Protein AF-A0A7G1KW88-F1 (afdb_monomer_lite)

Structure (mmCIF, N/CA/C/O backbone):
data_AF-A0A7G1KW88-F1
#
_entry.id   AF-A0A7G1KW88-F1
#
loop_
_atom_site.group_PDB
_atom_site.id
_atom_site.type_symbol
_atom_site.label_atom_id
_atom_site.label_alt_id
_atom_site.label_comp_id
_atom_site.label_asym_id
_atom_site.label_entity_id
_atom_site.label_seq_id
_atom_site.pdbx_PDB_ins_code
_atom_site.Cartn_x
_atom_site.Cartn_y
_atom_site.Cartn_z
_atom_site.occupancy
_atom_site.B_iso_or_equiv
_atom_site.auth_seq_id
_atom_site.auth_comp_id
_atom_site.auth_asym_id
_atom_site.auth_atom_id
_atom_site.pdbx_PDB_model_num
ATOM 1 N N . MET A 1 1 ? -28.824 -5.930 25.799 1.00 41.22 1 MET A N 1
ATOM 2 C CA . MET A 1 1 ? -27.364 -6.162 25.757 1.00 41.22 1 MET A CA 1
ATOM 3 C C . MET A 1 1 ? -27.045 -7.126 24.620 1.00 41.22 1 MET A C 1
ATOM 5 O O . MET A 1 1 ? -27.162 -8.314 24.848 1.00 41.22 1 MET A O 1
ATOM 9 N N . THR A 1 2 ? -26.682 -6.634 23.429 1.00 39.41 2 THR A N 1
ATOM 10 C CA . THR A 1 2 ? -25.971 -7.389 22.362 1.00 39.41 2 THR A CA 1
ATOM 11 C C . THR A 1 2 ? -25.375 -6.387 21.356 1.00 39.41 2 THR A C 1
ATOM 13 O O . THR A 1 2 ? -25.730 -6.373 20.182 1.00 39.41 2 THR A O 1
ATOM 16 N N . ALA A 1 3 ? -24.520 -5.472 21.824 1.00 47.75 3 ALA A N 1
ATOM 17 C CA . ALA A 1 3 ? -23.740 -4.595 20.936 1.00 47.75 3 ALA A CA 1
ATOM 18 C C . ALA A 1 3 ? -22.392 -5.232 20.540 1.00 47.75 3 ALA A C 1
ATOM 20 O O . ALA A 1 3 ? -21.809 -4.866 19.529 1.00 47.75 3 ALA A O 1
ATOM 21 N N . THR A 1 4 ? -21.937 -6.235 21.296 1.00 52.00 4 THR A N 1
ATOM 22 C CA . THR A 1 4 ? -20.601 -6.837 21.180 1.00 52.00 4 THR A CA 1
ATOM 23 C C . THR A 1 4 ? -20.419 -7.742 19.953 1.00 52.00 4 THR A C 1
ATOM 25 O O . THR A 1 4 ? -19.294 -7.949 19.519 1.00 52.00 4 THR A O 1
ATOM 28 N N . GLY A 1 5 ? -21.505 -8.276 19.375 1.00 50.84 5 GLY A N 1
ATOM 29 C CA . GLY A 1 5 ? -21.437 -9.129 18.176 1.00 50.84 5 GLY A CA 1
ATOM 30 C C . GLY A 1 5 ? -21.226 -8.343 16.878 1.00 50.84 5 GLY A C 1
ATOM 31 O O . GLY A 1 5 ? -20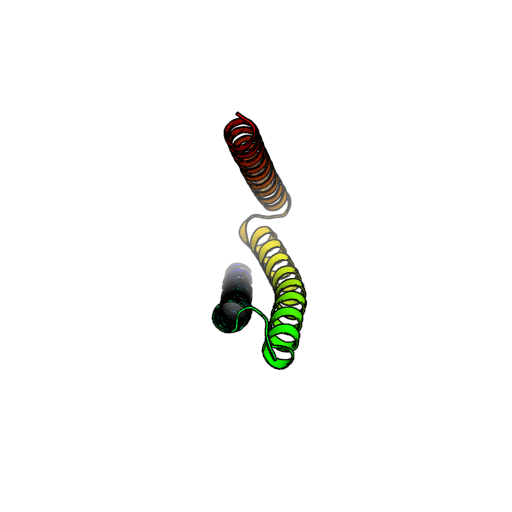.408 -8.727 16.054 1.00 50.84 5 GLY A O 1
ATOM 32 N N . LYS A 1 6 ? -21.889 -7.185 16.733 1.00 57.06 6 LYS A N 1
ATOM 33 C CA . LYS A 1 6 ? -21.794 -6.351 15.520 1.00 57.06 6 LYS A CA 1
ATOM 34 C C . LYS A 1 6 ? -20.400 -5.759 15.303 1.00 57.06 6 LYS A C 1
ATOM 36 O O . LYS A 1 6 ? -19.960 -5.670 14.166 1.00 57.06 6 LYS A O 1
ATOM 41 N N . SER A 1 7 ? -19.704 -5.391 16.380 1.00 68.06 7 SER A N 1
ATOM 42 C CA . SER A 1 7 ? -18.343 -4.851 16.290 1.00 68.06 7 SER A CA 1
ATOM 43 C C . SER A 1 7 ? -17.313 -5.911 15.891 1.00 68.06 7 SER A C 1
ATOM 45 O O . SER A 1 7 ? -16.335 -5.584 15.233 1.00 68.06 7 SER A O 1
ATOM 47 N N . GLY A 1 8 ? -17.515 -7.177 16.276 1.00 79.31 8 GLY A N 1
ATOM 48 C CA . GLY A 1 8 ? -16.611 -8.272 15.908 1.00 79.31 8 GLY A CA 1
ATOM 49 C C . GLY A 1 8 ? -16.668 -8.594 14.415 1.00 79.31 8 GLY A C 1
ATOM 50 O O . GLY A 1 8 ? -15.626 -8.698 13.770 1.00 79.31 8 GLY A O 1
ATOM 51 N N . ASP A 1 9 ? -17.880 -8.666 13.864 1.00 88.38 9 ASP A N 1
ATOM 52 C CA . ASP A 1 9 ? -18.100 -8.929 12.438 1.00 88.38 9 ASP A CA 1
ATOM 53 C C . ASP A 1 9 ? -17.595 -7.773 11.559 1.00 88.38 9 ASP A C 1
ATOM 55 O O . ASP A 1 9 ? -16.988 -8.000 10.513 1.00 88.38 9 ASP A O 1
ATOM 59 N N . GLU A 1 10 ? -17.786 -6.526 12.001 1.00 90.88 10 GLU A N 1
ATOM 60 C CA . GLU A 1 10 ? -17.286 -5.338 11.300 1.00 90.88 10 GLU A CA 1
ATOM 61 C C . GLU A 1 10 ? -15.750 -5.275 11.287 1.00 90.88 10 GLU A C 1
ATOM 63 O O . GLU A 1 10 ? -15.152 -5.003 10.246 1.00 90.88 10 GLU A O 1
ATOM 68 N N . VAL A 1 11 ? -15.098 -5.587 12.414 1.00 93.31 11 VAL A N 1
ATOM 69 C CA . VAL A 1 11 ? -13.630 -5.666 12.491 1.00 93.31 11 VAL A CA 1
ATOM 70 C C . VAL A 1 11 ? -13.094 -6.749 11.557 1.00 93.31 11 VAL A C 1
ATOM 72 O O . VAL A 1 11 ? -12.157 -6.483 10.807 1.00 93.31 11 VAL A O 1
ATOM 75 N N . ALA A 1 12 ? -13.700 -7.940 11.554 1.00 94.88 12 ALA A N 1
ATOM 76 C CA . ALA A 1 12 ? -13.277 -9.033 10.681 1.00 94.88 12 ALA A CA 1
ATOM 77 C C . ALA A 1 12 ? -13.437 -8.681 9.191 1.00 94.88 12 ALA A C 1
ATOM 79 O O . ALA A 1 12 ? -12.557 -8.984 8.385 1.00 94.88 12 ALA A O 1
ATOM 80 N N . ALA A 1 13 ? -14.529 -8.005 8.822 1.00 95.25 13 ALA A N 1
ATOM 81 C CA . ALA A 1 13 ? -14.759 -7.559 7.450 1.00 95.25 13 ALA A CA 1
ATOM 82 C C . ALA A 1 13 ? -13.727 -6.513 6.996 1.00 95.25 13 ALA A C 1
ATOM 84 O O . ALA A 1 13 ? -13.181 -6.630 5.899 1.00 95.25 13 ALA A O 1
ATOM 85 N N . LEU A 1 14 ? -13.421 -5.524 7.843 1.00 95.31 14 LEU A N 1
ATOM 86 C CA . LEU A 1 14 ? -12.412 -4.500 7.553 1.00 95.31 14 LEU A CA 1
ATOM 87 C C . LEU A 1 14 ? -10.997 -5.087 7.474 1.00 95.31 14 LEU A C 1
ATOM 89 O O . LEU A 1 14 ? -10.209 -4.679 6.623 1.00 95.31 14 LEU A O 1
ATOM 93 N N . GLU A 1 15 ? -10.673 -6.061 8.327 1.00 95.75 15 GLU A N 1
ATOM 94 C CA . GLU A 1 15 ? -9.392 -6.769 8.283 1.00 95.75 15 GLU A CA 1
ATOM 95 C C . GLU A 1 15 ? -9.245 -7.584 6.990 1.00 95.75 15 GLU A C 1
ATOM 97 O O . GLU A 1 15 ? -8.213 -7.495 6.325 1.00 95.75 15 GLU A O 1
ATOM 102 N N . ALA A 1 16 ? -10.297 -8.292 6.569 1.00 97.38 16 ALA A N 1
ATOM 103 C CA . ALA A 1 16 ? -10.309 -9.010 5.296 1.00 97.38 16 ALA A CA 1
ATOM 104 C C . ALA A 1 16 ? -10.218 -8.064 4.082 1.00 97.38 16 ALA A C 1
ATOM 106 O O . ALA A 1 16 ? -9.512 -8.362 3.116 1.00 97.38 16 ALA A O 1
ATOM 107 N N . GLU A 1 17 ? -10.902 -6.913 4.118 1.00 97.62 17 GLU A N 1
ATOM 108 C CA . GLU A 1 17 ? -10.804 -5.881 3.078 1.00 97.62 17 GLU A CA 1
ATOM 109 C C . GLU A 1 17 ? -9.370 -5.350 2.968 1.00 97.62 17 GLU A C 1
ATOM 111 O O . GLU A 1 17 ? -8.817 -5.322 1.866 1.00 97.62 17 GLU A O 1
ATOM 116 N N . TYR A 1 18 ? -8.759 -4.992 4.100 1.00 96.75 18 TYR A N 1
ATOM 117 C CA . TYR A 1 18 ? -7.380 -4.515 4.163 1.00 96.75 18 TYR A CA 1
ATOM 118 C C . TYR A 1 18 ? -6.395 -5.554 3.613 1.00 96.75 18 TYR A C 1
ATOM 120 O O . TYR A 1 18 ? -5.627 -5.238 2.708 1.00 96.75 18 TYR A O 1
ATOM 128 N N . GLN A 1 19 ? -6.461 -6.804 4.083 1.00 96.94 19 GLN A N 1
ATOM 129 C CA . GLN A 1 19 ? -5.575 -7.884 3.628 1.00 96.94 19 GLN A CA 1
ATOM 130 C C . GLN A 1 19 ? -5.717 -8.162 2.128 1.00 96.94 19 GLN A C 1
ATOM 132 O O . GLN A 1 19 ? -4.726 -8.387 1.436 1.00 96.94 19 GLN A O 1
ATOM 137 N N . ARG A 1 20 ? -6.943 -8.116 1.595 1.00 98.31 20 ARG A N 1
ATOM 138 C CA . ARG A 1 20 ? -7.180 -8.278 0.156 1.00 98.31 20 ARG A CA 1
ATOM 139 C C . ARG A 1 20 ? -6.546 -7.141 -0.645 1.00 98.31 20 ARG A C 1
ATOM 141 O O . ARG A 1 20 ? -5.953 -7.401 -1.688 1.00 98.31 20 ARG A O 1
ATOM 148 N N . LEU A 1 21 ? -6.692 -5.895 -0.194 1.00 97.94 21 LEU A N 1
ATOM 149 C CA . LEU A 1 21 ? -6.107 -4.735 -0.871 1.00 97.94 21 LEU A CA 1
ATOM 150 C C . LEU A 1 21 ? -4.576 -4.750 -0.796 1.00 97.94 21 LEU A C 1
ATOM 152 O O . LEU A 1 21 ? -3.928 -4.436 -1.789 1.00 97.94 21 LEU A O 1
ATOM 156 N N . ASP A 1 22 ? -4.006 -5.167 0.334 1.00 95.38 22 ASP A N 1
ATOM 157 C CA . ASP A 1 22 ? -2.561 -5.345 0.515 1.00 95.38 22 ASP A CA 1
ATOM 158 C C . ASP A 1 22 ? -2.001 -6.415 -0.439 1.00 95.38 22 ASP A C 1
ATOM 160 O O . ASP A 1 22 ? -1.066 -6.157 -1.193 1.00 95.38 22 ASP A O 1
ATOM 164 N N . ALA A 1 23 ? -2.671 -7.568 -0.540 1.00 97.75 23 ALA A N 1
ATOM 165 C CA . ALA A 1 23 ? -2.293 -8.619 -1.485 1.00 97.75 23 ALA A CA 1
ATOM 166 C C . ALA A 1 23 ? -2.369 -8.157 -2.953 1.00 97.75 23 ALA A C 1
ATOM 168 O O . ALA A 1 23 ? -1.491 -8.471 -3.756 1.00 97.75 23 ALA A O 1
ATOM 169 N N . VAL A 1 24 ? -3.402 -7.390 -3.328 1.00 98.12 24 VAL A N 1
ATOM 170 C CA . VAL A 1 24 ? -3.503 -6.810 -4.681 1.00 98.12 24 VAL A CA 1
ATOM 171 C C . VAL A 1 24 ? -2.383 -5.799 -4.925 1.00 98.12 24 VAL A C 1
ATOM 173 O O . VAL A 1 24 ? -1.815 -5.767 -6.016 1.00 98.12 24 VAL A O 1
ATOM 176 N N . TRP A 1 25 ? -2.049 -4.983 -3.926 1.00 97.62 25 TRP A N 1
ATOM 177 C CA . TRP A 1 25 ? -0.958 -4.020 -4.017 1.00 97.62 25 TRP A CA 1
ATOM 178 C C . TRP A 1 25 ? 0.391 -4.710 -4.255 1.00 97.62 25 TRP A C 1
ATOM 180 O O . TRP A 1 25 ? 1.159 -4.247 -5.100 1.00 97.62 25 TRP A O 1
ATOM 190 N N . ASP A 1 26 ? 0.651 -5.828 -3.570 1.00 96.81 26 ASP A N 1
ATOM 191 C CA . ASP A 1 26 ? 1.859 -6.639 -3.757 1.00 96.81 26 ASP A CA 1
ATOM 192 C C . ASP A 1 26 ? 1.922 -7.249 -5.160 1.00 96.81 26 ASP A C 1
ATOM 194 O O . ASP A 1 26 ? 2.935 -7.108 -5.839 1.00 96.81 26 ASP A O 1
ATOM 198 N N . VAL A 1 27 ? 0.823 -7.829 -5.656 1.00 98.06 27 VAL A N 1
ATOM 199 C CA . VAL A 1 27 ? 0.767 -8.359 -7.031 1.00 98.06 27 VAL A CA 1
ATOM 200 C C . VAL A 1 27 ? 1.042 -7.262 -8.060 1.00 98.06 27 VAL A C 1
ATOM 202 O O . VAL A 1 27 ? 1.773 -7.484 -9.023 1.00 98.06 27 VAL A O 1
ATOM 205 N N . LEU A 1 28 ? 0.492 -6.060 -7.866 1.00 98.06 28 LEU A N 1
ATOM 206 C CA . LEU A 1 28 ? 0.749 -4.929 -8.758 1.00 98.06 28 LEU A CA 1
ATOM 207 C C . LEU A 1 28 ? 2.206 -4.456 -8.684 1.00 98.06 28 LEU A C 1
ATOM 209 O O . LEU A 1 28 ? 2.768 -4.094 -9.716 1.00 98.06 28 LEU A O 1
ATOM 213 N N . ARG A 1 29 ? 2.838 -4.479 -7.501 1.00 96.81 29 ARG A N 1
ATOM 214 C CA . ARG A 1 29 ? 4.283 -4.233 -7.383 1.00 96.81 29 ARG A CA 1
ATOM 215 C C . ARG A 1 29 ? 5.054 -5.263 -8.204 1.00 96.81 29 ARG A C 1
ATOM 217 O O . ARG A 1 29 ? 5.823 -4.861 -9.068 1.00 96.81 29 ARG A O 1
ATOM 224 N N . ASP A 1 30 ? 4.795 -6.548 -7.992 1.00 98.00 30 ASP A N 1
ATOM 225 C CA . ASP A 1 30 ? 5.527 -7.630 -8.651 1.00 98.00 30 ASP A CA 1
ATOM 226 C C . ASP A 1 30 ? 5.339 -7.593 -10.181 1.00 98.00 30 ASP A C 1
ATOM 228 O O . ASP A 1 30 ? 6.275 -7.840 -10.939 1.00 98.00 30 ASP A O 1
ATOM 232 N N . MET A 1 31 ? 4.147 -7.216 -10.662 1.00 97.69 31 MET A N 1
ATOM 233 C CA . MET A 1 31 ? 3.894 -6.976 -12.087 1.00 97.69 31 MET A CA 1
ATOM 234 C C . MET A 1 31 ? 4.727 -5.817 -12.650 1.00 97.69 31 MET A C 1
ATOM 236 O O . MET A 1 31 ? 5.216 -5.913 -13.778 1.00 97.69 31 MET A O 1
ATOM 240 N N . GLY A 1 32 ? 4.855 -4.722 -11.896 1.00 97.50 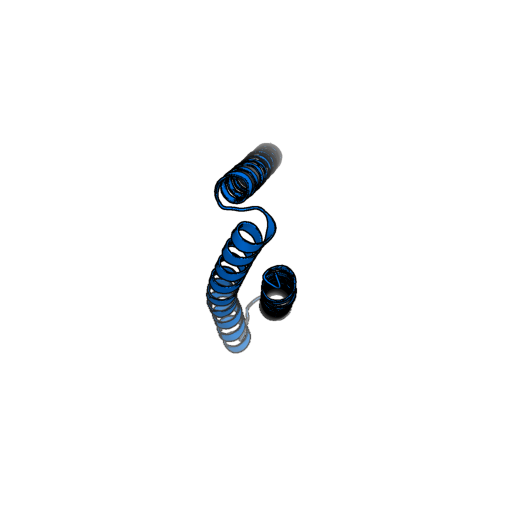32 GLY A N 1
ATOM 241 C CA . GLY A 1 32 ? 5.691 -3.583 -12.265 1.00 97.50 32 GLY A CA 1
ATOM 242 C C . GLY A 1 32 ? 7.169 -3.965 -12.302 1.00 97.50 32 GLY A C 1
ATOM 243 O O . GLY A 1 32 ? 7.829 -3.737 -13.313 1.00 97.50 32 GLY A O 1
ATOM 244 N N . ASP A 1 33 ? 7.657 -4.617 -11.250 1.00 97.06 33 ASP A N 1
ATOM 245 C CA . ASP A 1 33 ? 9.049 -5.056 -11.137 1.00 97.06 33 ASP A CA 1
ATOM 246 C C . ASP A 1 33 ? 9.400 -6.035 -12.271 1.00 97.06 33 ASP A C 1
ATOM 248 O O . ASP A 1 33 ? 10.361 -5.813 -13.001 1.00 97.06 33 ASP A O 1
ATOM 252 N N . ALA A 1 34 ? 8.542 -7.021 -12.557 1.00 97.50 34 ALA A N 1
ATOM 253 C CA . ALA A 1 34 ? 8.749 -7.939 -13.678 1.00 97.50 34 ALA A CA 1
ATOM 254 C C . ALA A 1 34 ? 8.781 -7.227 -15.044 1.00 97.50 34 ALA A C 1
ATOM 256 O O . ALA A 1 34 ? 9.563 -7.592 -15.923 1.00 97.50 34 ALA A O 1
ATOM 257 N N . ALA A 1 35 ? 7.938 -6.211 -15.257 1.00 97.00 35 ALA A N 1
ATOM 258 C CA . ALA A 1 35 ? 7.972 -5.423 -16.488 1.00 97.00 35 ALA A CA 1
ATOM 259 C C . ALA A 1 35 ? 9.272 -4.605 -16.606 1.00 97.00 35 ALA A C 1
ATOM 261 O O . ALA A 1 35 ? 9.839 -4.501 -17.698 1.00 97.00 35 ALA A O 1
ATOM 262 N N . HIS A 1 36 ? 9.765 -4.060 -15.491 1.00 96.19 36 HIS A N 1
ATOM 263 C CA . HIS A 1 36 ? 11.050 -3.371 -15.439 1.00 96.19 36 HIS A CA 1
ATOM 264 C C . HIS A 1 36 ? 12.211 -4.321 -15.746 1.00 96.19 36 HIS A C 1
ATOM 266 O O . HIS A 1 36 ? 12.992 -4.030 -16.649 1.00 96.19 36 HIS A O 1
ATOM 272 N N . ASP A 1 37 ? 12.260 -5.481 -15.094 1.00 97.50 37 ASP A N 1
ATOM 273 C CA . ASP A 1 37 ? 13.311 -6.486 -15.276 1.00 97.50 37 ASP A CA 1
ATOM 274 C C . ASP A 1 37 ? 13.370 -6.986 -16.727 1.00 97.50 37 ASP A C 1
ATOM 276 O O . ASP A 1 37 ? 14.444 -7.119 -17.315 1.00 97.50 37 ASP A O 1
ATOM 280 N N . ILE A 1 38 ? 12.211 -7.214 -17.360 1.00 96.19 38 ILE A N 1
ATOM 281 C CA . ILE A 1 38 ? 12.151 -7.594 -18.781 1.00 96.19 38 ILE A CA 1
ATOM 282 C C . ILE A 1 38 ? 12.643 -6.448 -19.673 1.00 96.19 38 ILE A C 1
ATOM 284 O O . ILE A 1 38 ? 13.319 -6.701 -20.674 1.00 96.19 38 ILE A O 1
ATOM 288 N N . SER A 1 39 ? 12.314 -5.198 -19.335 1.00 95.19 39 SER A N 1
ATOM 289 C CA . SER A 1 39 ? 12.819 -4.034 -20.069 1.00 95.19 39 SER A CA 1
ATOM 290 C C . SER A 1 39 ? 14.338 -3.945 -19.948 1.00 95.19 39 SER A C 1
ATOM 292 O O . SER A 1 39 ? 15.015 -3.807 -20.963 1.00 95.19 39 SER A O 1
ATOM 294 N N . GLU A 1 40 ? 14.888 -4.115 -18.745 1.00 96.25 40 GLU A N 1
ATOM 295 C CA . GLU A 1 40 ? 16.329 -4.120 -18.492 1.00 96.25 40 GLU A CA 1
ATOM 296 C C . GLU A 1 40 ? 17.037 -5.257 -19.244 1.00 96.25 40 GLU A C 1
ATOM 298 O O . GLU A 1 40 ? 18.038 -5.015 -19.917 1.00 96.25 40 GLU A O 1
ATOM 303 N N . ALA A 1 41 ? 16.477 -6.472 -19.241 1.00 96.38 41 ALA A N 1
ATOM 304 C CA . ALA A 1 41 ? 17.012 -7.613 -19.989 1.00 96.38 41 ALA A CA 1
ATOM 305 C C . ALA A 1 41 ? 17.038 -7.381 -21.513 1.00 96.38 41 ALA A C 1
ATOM 307 O O . ALA A 1 41 ? 17.849 -7.975 -22.226 1.00 96.38 41 ALA A O 1
ATOM 308 N N . LYS A 1 42 ? 16.162 -6.507 -22.023 1.00 93.50 42 LYS A N 1
ATOM 309 C CA . LYS A 1 42 ? 16.143 -6.051 -23.422 1.00 93.50 42 LYS A CA 1
ATOM 310 C C . LYS A 1 42 ? 16.998 -4.805 -23.659 1.00 93.50 42 LYS A C 1
ATOM 312 O O . LYS A 1 42 ? 16.966 -4.255 -24.762 1.00 93.50 42 LYS A O 1
ATOM 317 N N . GLU A 1 43 ? 17.720 -4.324 -22.649 1.00 95.56 43 GLU A N 1
ATOM 318 C CA . GLU A 1 43 ? 18.414 -3.031 -22.660 1.00 95.56 43 GLU A CA 1
ATOM 319 C C . GLU A 1 43 ? 17.470 -1.879 -23.052 1.00 95.56 43 GLU A C 1
ATOM 321 O O . GLU A 1 43 ? 17.851 -0.945 -23.758 1.00 95.56 43 GLU A O 1
ATOM 326 N N . PHE A 1 44 ? 16.202 -1.983 -22.648 1.00 91.56 44 PHE A N 1
ATOM 327 C CA . PHE A 1 44 ? 15.116 -1.050 -22.956 1.00 91.56 44 PHE A CA 1
ATOM 328 C C . PHE A 1 44 ? 14.823 -0.904 -24.460 1.00 91.56 44 PHE A C 1
ATOM 330 O O . PHE A 1 44 ? 14.239 0.082 -24.917 1.00 91.56 44 PHE A O 1
ATOM 337 N N . ARG A 1 45 ? 15.222 -1.888 -25.276 1.00 92.00 45 ARG A N 1
ATOM 338 C CA . ARG A 1 45 ? 14.935 -1.915 -26.715 1.00 92.00 45 ARG A CA 1
ATOM 3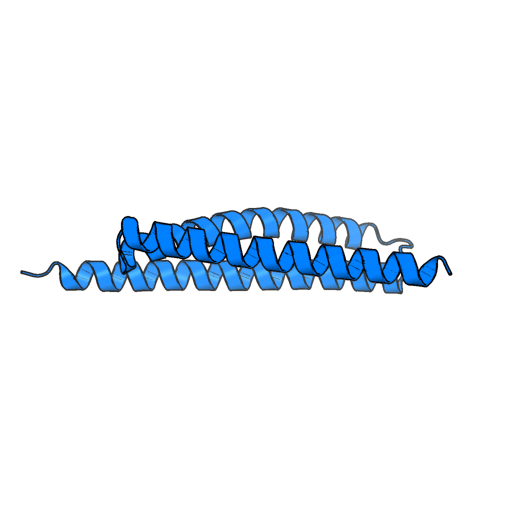39 C C . ARG A 1 45 ? 13.617 -2.630 -26.987 1.00 92.00 45 ARG A C 1
ATOM 341 O O . ARG A 1 45 ? 13.391 -3.738 -26.513 1.00 92.00 45 ARG A O 1
ATOM 348 N N . ASN A 1 46 ? 12.774 -2.025 -27.830 1.00 92.12 46 ASN A N 1
ATOM 349 C CA . ASN A 1 46 ? 11.464 -2.571 -28.222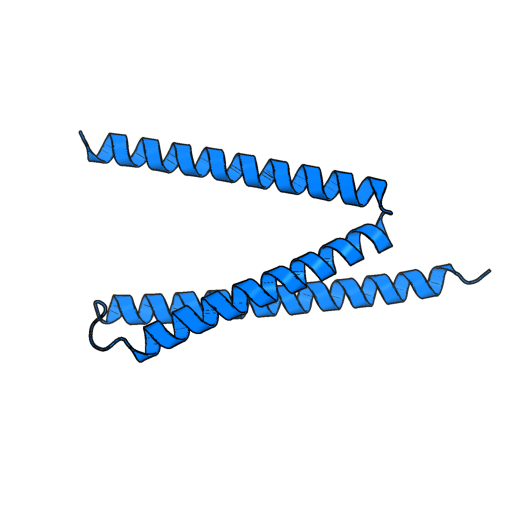 1.00 92.12 46 ASN A CA 1
ATOM 350 C C . ASN A 1 46 ? 10.571 -2.958 -27.020 1.00 92.12 46 ASN A C 1
ATOM 352 O O . ASN A 1 46 ? 9.819 -3.926 -27.082 1.00 92.12 46 ASN A O 1
ATOM 356 N N . ASP A 1 47 ? 10.652 -2.192 -25.934 1.00 94.81 47 ASP A N 1
ATOM 357 C CA . ASP A 1 47 ? 10.054 -2.457 -24.616 1.00 94.81 47 ASP A CA 1
ATOM 358 C C . ASP A 1 47 ? 8.738 -1.688 -24.379 1.00 94.81 47 ASP A C 1
ATOM 360 O O . ASP A 1 47 ? 8.325 -1.459 -23.245 1.00 94.81 47 ASP A O 1
ATOM 364 N N . ARG A 1 48 ? 8.078 -1.207 -25.444 1.00 95.69 48 ARG A N 1
ATOM 365 C CA . ARG A 1 48 ? 6.858 -0.389 -25.313 1.00 95.69 48 ARG A CA 1
ATOM 366 C C . ARG A 1 48 ? 5.779 -1.114 -24.505 1.00 95.69 48 ARG A C 1
ATOM 368 O O . ARG A 1 48 ? 5.133 -0.503 -23.665 1.00 95.69 48 ARG A O 1
ATOM 375 N N . PHE A 1 49 ? 5.610 -2.409 -24.758 1.00 94.56 49 PHE A N 1
ATOM 376 C CA . PHE A 1 49 ? 4.634 -3.233 -24.054 1.00 94.56 49 PHE A CA 1
ATOM 377 C C . PHE A 1 49 ? 4.935 -3.320 -22.551 1.00 94.56 49 PHE A C 1
ATOM 379 O O . PHE A 1 49 ? 4.032 -3.200 -21.725 1.00 94.56 49 PHE A O 1
ATOM 386 N N . GLU A 1 50 ? 6.203 -3.503 -22.187 1.00 97.19 50 GLU A N 1
ATOM 387 C CA . GLU A 1 50 ? 6.645 -3.536 -20.798 1.00 97.19 50 GLU A CA 1
ATOM 388 C C . GLU A 1 50 ? 6.502 -2.172 -20.120 1.00 97.19 50 GLU A C 1
ATOM 390 O O . GLU A 1 50 ? 6.015 -2.109 -18.994 1.00 97.19 50 GLU A O 1
ATOM 395 N N . ARG A 1 51 ? 6.829 -1.077 -20.815 1.00 95.06 51 ARG A N 1
ATOM 396 C CA . ARG A 1 51 ? 6.608 0.286 -20.313 1.00 95.06 51 ARG A CA 1
ATOM 397 C C . ARG A 1 51 ? 5.137 0.559 -20.021 1.00 95.06 51 ARG A C 1
ATOM 399 O O . ARG A 1 51 ? 4.824 1.030 -18.932 1.00 95.06 51 ARG A O 1
ATOM 406 N N . ASP A 1 52 ? 4.243 0.203 -20.942 1.00 97.31 52 ASP A N 1
ATOM 407 C CA . ASP A 1 52 ? 2.798 0.366 -20.748 1.00 97.31 52 ASP A CA 1
ATOM 408 C C . ASP A 1 52 ? 2.314 -0.442 -19.525 1.00 97.31 52 ASP A C 1
ATOM 410 O O . ASP A 1 52 ? 1.535 0.055 -18.708 1.00 97.31 52 ASP A O 1
ATOM 414 N N . ARG A 1 53 ? 2.827 -1.668 -19.336 1.00 94.88 53 ARG A N 1
ATOM 415 C CA . ARG A 1 53 ? 2.536 -2.497 -18.153 1.00 94.88 53 ARG A CA 1
ATOM 416 C C . ARG A 1 53 ? 3.084 -1.919 -16.856 1.00 94.88 53 ARG A C 1
ATOM 418 O O . ARG A 1 53 ? 2.377 -1.949 -15.852 1.00 94.88 53 ARG A O 1
ATOM 425 N N . TYR A 1 54 ? 4.311 -1.410 -16.872 1.00 96.62 54 TYR A N 1
ATOM 426 C CA . TYR A 1 54 ? 4.931 -0.773 -15.716 1.00 96.62 54 TYR A CA 1
ATOM 427 C C . TYR A 1 54 ? 4.122 0.451 -15.277 1.00 96.62 54 TYR A C 1
ATOM 429 O O . TYR A 1 54 ? 3.773 0.573 -14.104 1.00 96.62 54 TYR A O 1
ATOM 437 N N . THR A 1 55 ? 3.759 1.323 -16.224 1.00 96.81 55 THR A N 1
ATOM 438 C CA . THR A 1 55 ? 2.932 2.506 -15.954 1.00 96.81 55 THR A CA 1
ATOM 439 C C . THR A 1 55 ? 1.569 2.114 -15.398 1.00 96.81 55 THR A C 1
ATOM 441 O O . THR A 1 55 ? 1.172 2.631 -14.356 1.00 96.81 55 THR A O 1
ATOM 444 N N . TYR A 1 56 ? 0.889 1.151 -16.026 1.00 97.19 56 TYR A N 1
ATOM 445 C CA . TYR A 1 56 ? -0.392 0.650 -15.529 1.00 97.19 56 TYR A CA 1
ATOM 446 C C . TYR A 1 56 ? -0.285 0.113 -14.095 1.00 97.19 56 TYR A C 1
ATOM 448 O O . TYR A 1 56 ? -1.083 0.475 -13.231 1.00 97.19 56 TYR A O 1
ATOM 456 N N . ALA A 1 57 ? 0.712 -0.734 -13.829 1.00 97.19 57 ALA A N 1
ATOM 457 C CA . ALA A 1 57 ? 0.929 -1.318 -12.513 1.00 97.19 57 ALA A CA 1
ATOM 458 C C . ALA A 1 57 ? 1.196 -0.238 -11.453 1.00 97.19 57 ALA A C 1
ATOM 460 O O . ALA A 1 57 ? 0.649 -0.309 -10.353 1.00 97.19 57 ALA A O 1
ATOM 461 N N . LEU A 1 58 ? 1.976 0.792 -11.795 1.00 96.00 58 LEU A N 1
ATOM 462 C CA . LEU A 1 58 ? 2.266 1.921 -10.916 1.00 96.00 58 LEU A CA 1
ATOM 463 C C . LEU A 1 58 ? 1.004 2.727 -10.567 1.00 96.00 58 LEU A C 1
ATOM 465 O O . LEU A 1 58 ? 0.766 3.005 -9.390 1.00 96.00 58 LEU A O 1
ATOM 469 N N . GLU A 1 59 ? 0.192 3.080 -11.566 1.00 97.19 59 GLU A N 1
ATOM 470 C CA . GLU A 1 59 ? -1.050 3.843 -11.383 1.00 97.19 59 GLU A CA 1
ATOM 471 C C . GLU A 1 59 ? -2.076 3.053 -10.561 1.00 97.19 59 GLU A C 1
ATOM 473 O O . GLU A 1 59 ? -2.590 3.544 -9.550 1.00 97.19 59 GLU A O 1
ATOM 478 N N . ALA A 1 60 ? -2.313 1.791 -10.931 1.00 97.31 60 ALA A N 1
ATOM 479 C CA . ALA A 1 60 ? -3.231 0.911 -10.216 1.00 97.31 60 ALA A CA 1
ATOM 480 C C . ALA A 1 60 ? -2.786 0.697 -8.762 1.00 97.31 60 ALA A C 1
ATOM 482 O O . ALA A 1 60 ? -3.602 0.754 -7.840 1.00 97.31 60 ALA A O 1
ATOM 483 N N . ARG A 1 61 ? -1.481 0.516 -8.526 1.00 96.38 61 ARG A N 1
ATOM 484 C CA . ARG A 1 61 ? -0.920 0.359 -7.178 1.00 96.38 61 ARG A CA 1
ATOM 485 C C . ARG A 1 61 ? -1.126 1.609 -6.330 1.00 96.38 61 ARG A C 1
ATOM 487 O O . ARG A 1 61 ? -1.372 1.496 -5.128 1.00 96.38 61 ARG A O 1
ATOM 494 N N . GLN A 1 62 ? -1.046 2.797 -6.926 1.00 95.94 62 GLN A N 1
ATOM 495 C CA . GLN A 1 62 ? -1.300 4.046 -6.215 1.00 95.94 62 GLN A CA 1
ATOM 496 C C . GLN A 1 62 ? -2.764 4.142 -5.764 1.00 95.94 62 GLN A C 1
ATOM 498 O O . GLN A 1 62 ? -3.025 4.479 -4.605 1.00 95.94 62 GLN A O 1
ATOM 503 N N . GLN A 1 63 ? -3.705 3.774 -6.639 1.00 97.00 63 GLN A N 1
ATOM 504 C CA . GLN A 1 63 ? -5.125 3.713 -6.299 1.00 97.00 63 GLN A CA 1
ATOM 505 C C . GLN A 1 63 ? -5.395 2.680 -5.194 1.00 97.00 63 GLN A C 1
ATOM 507 O O . GLN A 1 63 ? -5.929 3.040 -4.144 1.00 97.00 63 GLN A O 1
ATOM 512 N N . VAL A 1 64 ? -4.960 1.429 -5.371 1.00 97.69 64 VAL A N 1
ATOM 513 C CA . VAL A 1 64 ? -5.159 0.351 -4.383 1.00 97.69 64 VAL A CA 1
ATOM 514 C C . VAL A 1 64 ? -4.515 0.703 -3.041 1.00 97.69 64 VAL A C 1
ATOM 516 O O . VAL A 1 64 ? -5.098 0.455 -1.989 1.00 97.69 64 VAL A O 1
ATOM 519 N N . GLY A 1 65 ? -3.349 1.354 -3.048 1.00 95.75 65 GLY A N 1
ATOM 520 C CA . GLY A 1 65 ? -2.699 1.828 -1.826 1.00 95.75 65 GLY A CA 1
ATOM 521 C C . GLY A 1 65 ? -3.518 2.886 -1.075 1.00 95.75 65 GLY A C 1
ATOM 522 O O . GLY A 1 65 ? -3.522 2.900 0.157 1.00 95.75 65 GLY A O 1
ATOM 523 N N . SER A 1 66 ? -4.240 3.756 -1.791 1.00 96.12 66 SER A N 1
ATOM 524 C CA . SER A 1 66 ? -5.148 4.733 -1.175 1.00 96.12 66 SER A CA 1
ATOM 525 C C . SER A 1 66 ? -6.369 4.062 -0.535 1.00 96.12 66 SER A C 1
ATOM 527 O O . SER A 1 66 ? -6.725 4.393 0.597 1.00 96.12 66 SER A O 1
ATOM 529 N N . GLU A 1 67 ? -6.944 3.062 -1.207 1.00 97.31 67 GLU A N 1
ATOM 530 C CA . GLU A 1 67 ? -8.065 2.267 -0.696 1.00 97.31 67 GLU A CA 1
ATOM 531 C C . GLU A 1 67 ? -7.640 1.433 0.520 1.00 97.31 67 GLU A C 1
ATOM 533 O O . GLU A 1 67 ? -8.325 1.441 1.543 1.00 97.31 67 GLU A O 1
ATOM 538 N N . SER A 1 68 ? -6.465 0.794 0.456 1.00 96.38 68 SER A N 1
ATOM 539 C CA . SER A 1 68 ? -5.879 0.033 1.567 1.00 96.38 68 SER A CA 1
ATOM 540 C C . SER A 1 68 ? -5.689 0.916 2.801 1.00 96.38 68 SER A C 1
ATOM 542 O O . SER A 1 68 ? -6.116 0.562 3.901 1.00 96.38 68 SER A O 1
ATOM 544 N N . ARG A 1 69 ? -5.153 2.132 2.624 1.00 94.81 69 ARG A N 1
ATOM 545 C CA . ARG A 1 69 ? -5.006 3.095 3.724 1.00 94.81 69 ARG A CA 1
ATOM 546 C C . ARG A 1 69 ? -6.353 3.519 4.311 1.00 94.81 69 ARG A C 1
ATOM 548 O O . ARG A 1 69 ? -6.468 3.632 5.527 1.00 94.81 69 ARG A O 1
ATOM 555 N N . ALA A 1 70 ? -7.374 3.723 3.482 1.00 96.00 70 ALA A N 1
ATOM 556 C CA . ALA A 1 70 ? -8.713 4.055 3.961 1.00 96.00 70 ALA A CA 1
ATOM 557 C C . ALA A 1 70 ? -9.378 2.887 4.716 1.00 96.00 70 ALA A C 1
ATOM 559 O O . ALA A 1 70 ? -10.108 3.113 5.683 1.00 96.00 70 ALA A O 1
ATOM 560 N N . ALA A 1 71 ? -9.147 1.638 4.299 1.00 96.12 71 ALA A N 1
ATOM 561 C CA . ALA A 1 71 ? -9.592 0.448 5.029 1.00 96.12 71 ALA A CA 1
ATOM 562 C C . ALA A 1 71 ? -8.868 0.311 6.379 1.00 96.12 71 ALA A C 1
ATOM 564 O O . ALA A 1 71 ? -9.515 0.102 7.404 1.00 96.12 71 ALA A O 1
ATOM 565 N N . TRP A 1 72 ? -7.550 0.528 6.399 1.00 95.62 72 TRP A N 1
ATOM 566 C CA . TRP A 1 72 ? -6.745 0.536 7.621 1.00 95.62 72 TRP A CA 1
ATOM 567 C C . TRP A 1 72 ? -7.199 1.601 8.625 1.00 95.62 72 TRP A C 1
ATOM 569 O O . TRP A 1 72 ? -7.370 1.307 9.806 1.00 95.62 72 TRP A O 1
ATOM 579 N N . ASP A 1 73 ? -7.455 2.828 8.166 1.00 95.44 73 ASP A N 1
ATOM 580 C CA . ASP A 1 73 ? -7.913 3.919 9.029 1.00 95.44 73 ASP A CA 1
ATOM 581 C C . ASP A 1 73 ? -9.267 3.596 9.679 1.00 95.44 73 ASP A C 1
ATOM 583 O O . ASP A 1 73 ? -9.444 3.809 10.883 1.00 95.44 73 ASP A O 1
ATOM 587 N N . ARG A 1 74 ? -10.205 3.028 8.907 1.00 96.12 74 ARG A N 1
ATOM 588 C CA . ARG A 1 74 ? -11.493 2.544 9.428 1.00 96.12 74 ARG A CA 1
ATOM 589 C C . ARG A 1 74 ? -11.286 1.429 10.454 1.00 96.12 74 ARG A C 1
ATOM 591 O O . ARG A 1 74 ? -11.826 1.518 11.552 1.00 96.12 74 ARG A O 1
ATOM 598 N N . LEU A 1 75 ? -10.449 0.437 10.143 1.00 95.56 75 LEU A N 1
ATOM 599 C CA . LEU A 1 75 ? -10.124 -0.668 11.050 1.00 95.56 75 LEU A CA 1
ATOM 600 C C . LEU A 1 75 ? -9.546 -0.170 12.384 1.00 95.56 75 LEU A C 1
ATOM 602 O O . LEU A 1 75 ? -9.956 -0.641 13.446 1.00 95.56 75 LEU A O 1
ATOM 606 N N . LEU A 1 76 ? -8.627 0.798 12.348 1.00 95.06 76 LEU A N 1
ATOM 607 C CA . LEU A 1 76 ? -8.038 1.379 13.554 1.00 95.06 76 LEU A CA 1
ATOM 608 C C . LEU A 1 76 ? -9.086 2.054 14.440 1.00 95.06 76 LEU A C 1
ATOM 610 O O . LEU A 1 76 ? -9.091 1.831 15.652 1.00 95.06 76 LEU A O 1
ATOM 614 N N . VAL A 1 77 ? -9.968 2.866 13.851 1.00 96.19 77 VAL A N 1
ATOM 615 C CA . VAL A 1 77 ? -11.023 3.561 14.600 1.00 96.19 77 VAL A CA 1
ATOM 616 C C . VAL A 1 77 ? -12.013 2.560 15.187 1.00 96.19 77 VAL A C 1
ATOM 618 O O . VAL A 1 77 ? -12.310 2.643 16.377 1.00 96.19 77 VAL A O 1
ATOM 621 N N . THR A 1 78 ? -12.465 1.577 14.407 1.00 94.06 78 THR A N 1
ATOM 622 C CA . THR A 1 78 ? -13.411 0.556 14.882 1.00 94.06 78 THR A CA 1
ATOM 623 C C . THR A 1 78 ? -12.812 -0.296 16.007 1.00 94.06 78 THR A C 1
ATOM 625 O O . THR A 1 78 ? -13.519 -0.660 16.946 1.00 94.06 78 THR A O 1
ATOM 628 N N . ARG A 1 79 ? -11.504 -0.589 15.966 1.00 93.88 79 ARG A N 1
ATOM 629 C CA . ARG A 1 79 ? -10.840 -1.459 16.951 1.00 93.88 79 ARG A CA 1
ATOM 630 C C . ARG A 1 79 ? -10.380 -0.737 18.218 1.00 93.88 79 ARG A C 1
ATOM 632 O O . ARG A 1 79 ? -10.410 -1.334 19.292 1.00 93.88 79 ARG A O 1
ATOM 639 N N . TYR A 1 80 ? -9.933 0.513 18.106 1.00 92.88 80 TYR A N 1
ATOM 640 C CA . TYR A 1 80 ? -9.254 1.225 19.199 1.00 92.88 80 TYR A CA 1
ATOM 641 C C . TYR A 1 80 ? -9.889 2.572 19.570 1.00 92.88 80 TYR A C 1
ATOM 643 O O . TYR A 1 80 ? -9.479 3.186 20.556 1.00 92.88 80 TYR A O 1
ATOM 651 N N . GLY A 1 81 ? -10.878 3.040 18.809 1.00 94.25 81 GLY A N 1
ATOM 652 C CA . GLY A 1 81 ? -11.441 4.381 18.938 1.00 94.25 81 GLY A CA 1
ATOM 653 C C . GLY A 1 81 ? -10.547 5.469 18.331 1.00 94.25 81 GLY A C 1
ATOM 654 O O . GLY A 1 81 ? -9.366 5.264 18.046 1.00 94.25 81 GLY A O 1
ATOM 655 N N . GLU A 1 82 ? -11.118 6.659 18.131 1.00 95.75 82 GLU A N 1
ATOM 656 C CA . GLU A 1 82 ? -10.477 7.750 17.382 1.00 95.75 82 GLU A CA 1
ATOM 657 C C . GLU A 1 82 ? -9.150 8.226 17.985 1.00 95.75 82 GLU A C 1
ATOM 659 O O . GLU A 1 82 ? -8.177 8.411 17.250 1.00 95.75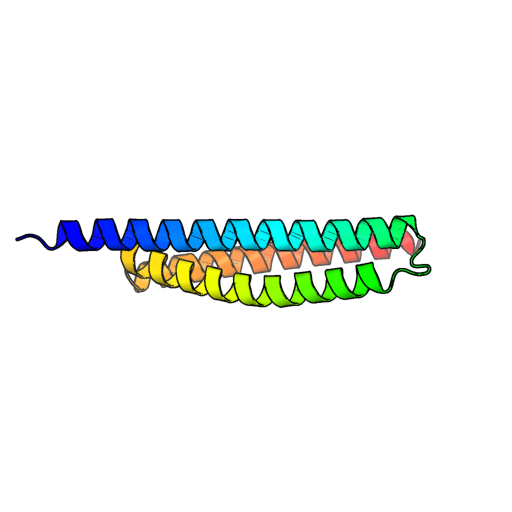 82 GLU A O 1
ATOM 664 N N . ALA A 1 83 ? -9.092 8.400 19.311 1.00 96.75 83 ALA A N 1
ATOM 665 C CA . ALA A 1 83 ? -7.911 8.928 19.994 1.00 96.75 83 ALA A CA 1
ATOM 666 C C . ALA A 1 83 ? -6.699 8.001 19.818 1.00 96.75 83 ALA A C 1
ATOM 668 O O . ALA A 1 83 ? -5.653 8.423 19.324 1.00 96.75 83 ALA A O 1
ATOM 669 N N . ARG A 1 84 ? -6.865 6.707 20.119 1.00 96.56 84 ARG A N 1
ATOM 670 C CA . ARG A 1 84 ? -5.782 5.730 19.968 1.00 96.56 84 ARG A CA 1
ATOM 671 C C . ARG A 1 84 ? -5.439 5.478 18.497 1.00 96.56 84 ARG A C 1
ATOM 673 O O . ARG A 1 84 ? -4.267 5.330 18.164 1.00 96.56 84 ARG A O 1
ATOM 680 N N . ALA A 1 85 ? -6.423 5.496 17.596 1.00 96.38 85 ALA A N 1
ATOM 681 C CA . ALA A 1 85 ? -6.176 5.424 16.156 1.00 96.38 85 ALA A CA 1
ATOM 682 C C . ALA A 1 85 ? -5.349 6.617 15.637 1.00 96.38 85 ALA A C 1
ATOM 684 O O . ALA A 1 85 ? -4.542 6.464 14.720 1.00 96.38 85 ALA A O 1
ATOM 685 N N . ALA A 1 86 ? -5.536 7.819 16.190 1.00 96.56 86 ALA A N 1
ATOM 686 C CA . ALA A 1 86 ? -4.725 8.987 15.847 1.00 96.56 86 ALA A CA 1
ATOM 687 C C . ALA A 1 86 ? -3.271 8.841 16.327 1.00 96.56 86 ALA A C 1
ATOM 689 O O . ALA A 1 86 ? -2.355 9.133 15.558 1.00 96.56 86 ALA A O 1
ATOM 690 N N . GLU A 1 87 ? -3.058 8.330 17.543 1.00 97.50 87 GLU A N 1
ATOM 691 C CA . GLU A 1 87 ? -1.719 8.039 18.077 1.00 97.50 87 GLU A CA 1
ATOM 692 C C . GLU A 1 87 ? -0.969 7.033 17.197 1.00 97.50 87 GLU A C 1
ATOM 694 O O . GLU A 1 87 ? 0.135 7.324 16.741 1.00 97.50 87 GLU A O 1
ATOM 699 N N . ILE A 1 88 ? -1.604 5.905 16.855 1.00 96.62 88 ILE A N 1
ATOM 700 C CA . ILE A 1 88 ? -1.005 4.874 15.990 1.00 96.62 88 ILE A CA 1
ATOM 701 C C . ILE A 1 88 ? -0.606 5.462 14.626 1.00 96.62 88 ILE A C 1
ATOM 703 O O . ILE A 1 88 ? 0.477 5.181 14.110 1.00 96.62 88 ILE A O 1
ATOM 707 N N . ARG A 1 89 ? -1.449 6.319 14.033 1.00 95.25 89 ARG A N 1
ATOM 708 C CA . ARG A 1 89 ? -1.134 6.989 12.759 1.00 95.25 89 ARG A CA 1
ATOM 709 C C . ARG A 1 89 ? 0.038 7.962 12.887 1.00 95.25 89 ARG A C 1
ATOM 711 O O . ARG A 1 89 ? 0.861 8.043 11.973 1.00 95.25 89 ARG A O 1
ATOM 718 N N . ALA A 1 90 ? 0.129 8.693 13.996 1.00 96.06 90 ALA A N 1
ATOM 719 C CA . ALA A 1 90 ? 1.242 9.599 14.260 1.00 96.06 90 ALA A CA 1
ATOM 720 C C . ALA A 1 90 ? 2.564 8.833 14.439 1.00 96.06 90 ALA A C 1
ATOM 722 O O . ALA A 1 90 ? 3.564 9.203 13.823 1.00 96.06 90 ALA A O 1
ATOM 723 N N . GLU A 1 91 ? 2.547 7.737 15.203 1.00 96.19 91 GLU A N 1
ATOM 724 C CA . GLU A 1 91 ? 3.688 6.835 15.399 1.00 96.19 91 GLU A CA 1
ATOM 725 C C . GLU A 1 91 ? 4.165 6.251 14.058 1.00 96.19 91 GLU A C 1
ATOM 727 O O . GLU A 1 91 ? 5.343 6.363 13.709 1.00 96.19 91 GLU A O 1
ATOM 732 N N . ALA A 1 92 ? 3.244 5.720 13.246 1.00 92.50 92 ALA A N 1
ATOM 733 C CA . ALA A 1 92 ? 3.565 5.181 11.925 1.00 92.50 92 ALA A CA 1
ATOM 734 C C . ALA A 1 92 ? 4.175 6.246 10.994 1.00 92.50 92 ALA A C 1
ATOM 736 O O . ALA A 1 92 ? 5.164 5.992 10.303 1.00 92.50 92 ALA A O 1
ATOM 737 N N . LYS A 1 93 ? 3.629 7.470 10.998 1.00 93.31 93 LYS A N 1
ATOM 738 C CA . LYS A 1 93 ? 4.163 8.589 10.207 1.00 93.31 93 LYS A CA 1
ATOM 739 C C . LYS A 1 93 ? 5.576 8.980 10.648 1.00 93.31 93 LYS A C 1
ATOM 741 O O . LYS A 1 93 ? 6.416 9.258 9.791 1.00 93.31 93 LYS A O 1
ATOM 746 N N . ALA A 1 94 ? 5.841 8.999 11.954 1.00 95.31 94 ALA A N 1
ATOM 747 C CA . ALA A 1 94 ? 7.166 9.287 12.494 1.00 95.31 94 ALA A CA 1
ATOM 748 C C . ALA A 1 94 ? 8.187 8.216 12.078 1.00 95.31 94 ALA A C 1
ATOM 750 O O . ALA A 1 94 ? 9.272 8.562 11.608 1.00 95.31 94 ALA A O 1
ATOM 751 N N . ALA A 1 95 ? 7.809 6.936 12.145 1.00 94.25 95 ALA A N 1
ATOM 752 C CA . ALA A 1 95 ? 8.659 5.828 11.712 1.00 94.25 95 ALA A CA 1
ATOM 753 C C . ALA A 1 95 ? 9.035 5.933 10.222 1.00 94.25 95 ALA A C 1
ATOM 755 O O . ALA A 1 95 ? 10.208 5.820 9.866 1.00 94.25 95 ALA A O 1
ATOM 756 N N . VAL A 1 96 ? 8.067 6.232 9.347 1.00 91.44 96 VAL A N 1
ATOM 757 C CA . VAL A 1 96 ? 8.331 6.438 7.910 1.00 91.44 96 VAL A CA 1
ATOM 758 C C . VAL A 1 96 ? 9.257 7.636 7.677 1.00 91.44 96 VAL A C 1
ATOM 760 O O . VAL A 1 96 ? 10.179 7.556 6.866 1.00 91.44 96 VAL A O 1
ATOM 763 N N . ALA A 1 97 ? 9.052 8.750 8.386 1.00 92.81 97 ALA A N 1
ATOM 764 C CA . ALA A 1 97 ? 9.908 9.929 8.257 1.00 92.81 97 ALA A CA 1
ATOM 765 C C . ALA A 1 97 ? 11.363 9.634 8.655 1.00 92.81 97 ALA A C 1
ATOM 767 O O . ALA A 1 97 ? 12.284 10.065 7.958 1.00 92.81 97 ALA A O 1
ATOM 768 N N . GLN A 1 98 ? 11.565 8.862 9.726 1.00 94.19 98 GLN A N 1
ATOM 769 C CA . GLN A 1 98 ? 12.888 8.422 10.156 1.00 94.19 98 GLN A CA 1
ATOM 770 C C . GLN A 1 98 ? 13.554 7.535 9.096 1.00 94.19 98 GLN A C 1
ATOM 772 O O . GLN A 1 98 ? 14.672 7.823 8.673 1.00 94.19 98 GLN A O 1
ATOM 777 N N . GLN A 1 99 ? 12.853 6.515 8.595 1.00 91.75 99 GLN A N 1
ATOM 778 C CA . GLN A 1 99 ? 13.386 5.630 7.552 1.00 91.75 99 GLN A CA 1
ATOM 779 C C . GLN A 1 99 ? 13.785 6.399 6.282 1.00 91.75 99 GLN A C 1
ATOM 781 O O . GLN A 1 99 ? 14.809 6.104 5.662 1.00 91.75 99 GLN A O 1
ATOM 786 N N . LEU A 1 100 ? 13.000 7.413 5.900 1.00 91.88 100 LEU A N 1
ATOM 787 C CA . LEU A 1 100 ? 13.316 8.285 4.768 1.00 91.88 100 LEU A CA 1
ATOM 788 C C . LEU A 1 100 ? 14.547 9.162 5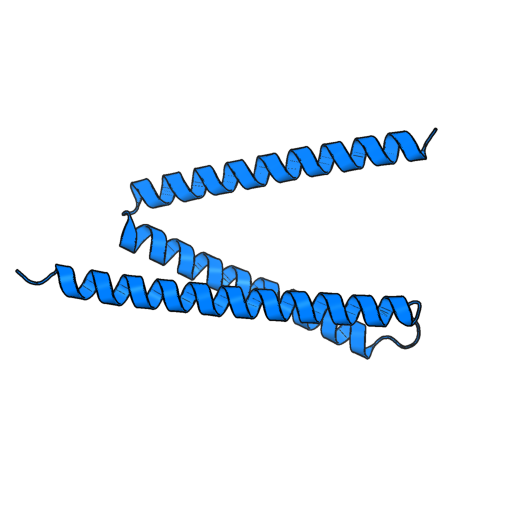.027 1.00 91.88 100 LEU A C 1
ATOM 790 O O . LEU A 1 100 ? 15.334 9.378 4.104 1.00 91.88 100 LEU A O 1
ATOM 794 N N . ALA A 1 101 ? 14.730 9.664 6.250 1.00 92.19 101 ALA A N 1
ATOM 795 C CA . ALA A 1 101 ? 15.927 10.412 6.626 1.00 92.19 101 ALA A CA 1
ATOM 796 C C . ALA A 1 101 ? 17.180 9.527 6.524 1.00 92.19 101 ALA A C 1
ATOM 798 O O . ALA A 1 101 ? 18.131 9.888 5.831 1.00 92.19 101 ALA A O 1
ATOM 799 N N . GLU A 1 102 ? 17.131 8.317 7.082 1.00 92.50 102 GLU A N 1
ATOM 800 C CA . GLU A 1 102 ? 18.232 7.349 7.009 1.00 92.50 102 GLU A CA 1
ATOM 801 C C . GLU A 1 102 ? 18.556 6.947 5.560 1.00 92.50 102 GLU A C 1
ATOM 803 O O . GLU A 1 102 ? 19.720 6.820 5.176 1.00 92.50 102 GLU A O 1
ATOM 808 N N . ALA A 1 103 ? 17.537 6.762 4.713 1.00 89.94 103 ALA A N 1
ATOM 809 C CA . ALA A 1 103 ? 17.740 6.467 3.296 1.00 89.94 103 ALA A CA 1
ATOM 810 C C . ALA A 1 103 ? 18.456 7.613 2.563 1.00 89.94 103 ALA A C 1
ATOM 812 O O . ALA A 1 103 ? 19.359 7.361 1.763 1.00 89.94 103 ALA A O 1
ATOM 813 N N . ARG A 1 104 ? 18.097 8.869 2.861 1.00 91.25 104 ARG A N 1
ATOM 814 C CA . ARG A 1 104 ? 18.757 10.056 2.293 1.00 91.25 104 ARG A CA 1
ATOM 815 C C . ARG A 1 104 ? 20.218 10.147 2.718 1.00 91.25 104 ARG A C 1
ATOM 817 O O . ARG A 1 104 ? 21.071 10.400 1.870 1.00 91.25 104 ARG A O 1
ATOM 824 N N . GLU A 1 105 ? 20.515 9.886 3.988 1.00 89.94 105 GLU A N 1
ATOM 825 C CA . GLU A 1 105 ? 21.891 9.854 4.495 1.00 89.94 105 GLU A CA 1
ATOM 826 C C . GLU A 1 105 ? 22.729 8.772 3.803 1.00 89.94 105 GLU A C 1
ATOM 828 O O . GLU A 1 105 ? 23.850 9.041 3.364 1.00 89.94 105 GLU A O 1
ATOM 833 N N . ARG A 1 106 ? 22.173 7.564 3.616 1.00 88.19 106 ARG A N 1
ATOM 834 C CA . ARG A 1 106 ? 22.846 6.483 2.875 1.00 88.19 106 ARG A CA 1
ATOM 835 C C . ARG A 1 106 ? 23.159 6.875 1.431 1.00 88.19 106 ARG A C 1
ATOM 837 O O . ARG A 1 106 ? 24.265 6.603 0.962 1.00 88.19 106 ARG A O 1
ATOM 844 N N . CYS A 1 107 ? 22.220 7.515 0.735 1.00 87.12 107 CYS A N 1
ATOM 845 C CA . CYS A 1 107 ? 22.444 8.003 -0.627 1.00 87.12 107 CYS A CA 1
ATOM 846 C C . CYS A 1 107 ? 23.551 9.066 -0.668 1.00 87.12 107 CYS A C 1
ATOM 848 O O . CYS A 1 107 ? 24.509 8.908 -1.423 1.00 87.12 107 CYS A O 1
ATOM 850 N N . ALA A 1 108 ? 23.494 10.074 0.210 1.00 84.38 108 ALA A N 1
ATOM 851 C CA . ALA A 1 108 ? 24.514 11.122 0.292 1.00 84.38 108 ALA A CA 1
ATOM 852 C C . ALA A 1 108 ? 25.919 10.553 0.579 1.00 84.38 108 ALA A C 1
ATOM 854 O O . ALA A 1 108 ? 26.905 10.948 -0.048 1.00 84.38 108 ALA A O 1
ATOM 855 N N . ALA A 1 109 ? 26.018 9.566 1.475 1.00 83.75 109 ALA A N 1
ATOM 856 C CA . ALA A 1 109 ? 27.275 8.894 1.800 1.00 83.75 109 ALA A CA 1
ATOM 857 C C . ALA A 1 109 ? 27.817 8.006 0.662 1.00 83.75 109 ALA A C 1
ATOM 859 O O . ALA A 1 109 ? 29.023 7.736 0.609 1.00 83.75 109 ALA A O 1
ATOM 860 N N . ARG A 1 110 ? 26.949 7.513 -0.231 1.00 75.62 110 ARG A N 1
ATOM 861 C CA . ARG A 1 110 ? 27.340 6.754 -1.428 1.00 75.62 110 ARG A CA 1
ATOM 862 C C . ARG A 1 110 ? 27.850 7.685 -2.524 1.00 75.62 110 ARG A C 1
ATOM 864 O O . ARG A 1 110 ? 28.894 7.410 -3.112 1.00 75.62 110 ARG A O 1
ATOM 871 N N . ASP A 1 111 ? 27.169 8.802 -2.745 1.00 73.38 111 ASP A N 1
ATOM 872 C CA . ASP A 1 111 ? 27.537 9.775 -3.776 1.00 73.38 111 ASP A CA 1
ATOM 873 C C . ASP A 1 111 ? 28.848 10.497 -3.421 1.00 73.38 111 ASP A C 1
ATOM 875 O O . ASP A 1 111 ? 29.725 10.651 -4.268 1.00 73.38 111 ASP A O 1
ATOM 879 N N . GLY A 1 112 ? 29.068 10.812 -2.139 1.00 69.81 112 GLY A N 1
ATOM 880 C CA . GLY A 1 112 ? 30.348 11.346 -1.653 1.00 69.81 112 GLY A CA 1
ATOM 881 C C . GLY A 1 112 ? 31.530 10.367 -1.737 1.00 69.81 112 GLY A C 1
ATOM 882 O O . GLY A 1 112 ? 32.681 10.803 -1.711 1.00 69.81 112 GLY A O 1
ATOM 883 N N . ARG A 1 113 ? 31.265 9.056 -1.850 1.00 64.75 113 ARG A N 1
ATOM 884 C CA . ARG A 1 113 ? 32.280 8.013 -2.088 1.00 64.75 113 ARG A CA 1
ATOM 885 C C . ARG A 1 113 ? 32.563 7.776 -3.569 1.00 64.75 113 ARG A C 1
ATOM 887 O O . ARG A 1 113 ? 33.683 7.418 -3.893 1.00 64.75 113 ARG A O 1
ATOM 894 N N . ARG A 1 114 ? 31.578 7.969 -4.452 1.00 60.88 114 ARG A N 1
ATOM 895 C CA . ARG A 1 114 ? 31.755 7.862 -5.914 1.00 60.88 114 ARG A CA 1
ATOM 896 C C . ARG A 1 114 ? 32.531 9.038 -6.518 1.00 60.88 114 ARG A C 1
ATOM 898 O O . ARG A 1 114 ? 33.078 8.892 -7.601 1.00 60.88 114 ARG A O 1
ATOM 905 N N . SER A 1 115 ? 32.557 10.178 -5.828 1.00 57.69 115 SER A N 1
ATOM 906 C CA . SER A 1 115 ? 33.222 11.414 -6.269 1.00 57.69 115 SER A CA 1
ATOM 907 C C . SER A 1 115 ? 34.661 11.591 -5.744 1.00 57.69 115 SER A C 1
ATOM 909 O O . SER A 1 115 ? 35.200 12.691 -5.851 1.00 57.69 115 SER A O 1
ATOM 911 N N . ARG A 1 116 ? 35.272 10.557 -5.145 1.00 50.09 116 ARG A N 1
ATOM 912 C CA . ARG A 1 116 ? 36.688 10.522 -4.727 1.00 50.09 116 ARG A CA 1
ATOM 913 C C . ARG A 1 116 ? 37.414 9.403 -5.453 1.00 50.09 116 ARG A C 1
ATOM 915 O O . ARG A 1 116 ? 38.615 9.600 -5.722 1.00 50.09 116 ARG A O 1
#

Sequence (116 aa):
MTATGKSGDEVAALEAEYQRLDAVWDVLRDMGDAAHDISEAKEFRNDRFERDRYTYALEARQQVGSESRAAWDRLLVTRYGEARAAEIRAEAKAAVAQQLAEARERCAARDGRRSR

Radius of gyration: 20.22 Å; chains: 1; bounding box: 64×20×54 Å

Secondary structure (DSSP, 8-state):
---HHHHHHHHHHHHHHHHHHHHHHHHHHHHHHHHHHHHHHTTTTT-HHHHHHHHHHHHHHHHHHHHHHHHHHHHHHHHHHHHHHHHHHHHHHHHHHHHHHHHHHHHHHHHHHHT-

Organism: NCBI:txid480035

pLDDT: mean 90.42, std 13.05, range [39.41, 98.31]

Foldseek 3Di:
DPPVVVLVVLLVVLVVQLVVLVVLLVVLVVQLVVLVVVCVVVVVPPSVVSVVSNVVSVVVSVVSVVSSVVSVLVSLCSPPNDVVSVVVVVVVVVVVVVVVVVVVVVVVVVVVVVVD